Protein AF-A0A7C6B851-F1 (afdb_monomer_lite)

Structure (mmCIF, N/CA/C/O backbone):
data_AF-A0A7C6B851-F1
#
_entry.id   AF-A0A7C6B851-F1
#
loop_
_atom_site.group_PDB
_atom_site.id
_atom_site.type_symbol
_atom_site.label_atom_id
_atom_site.label_alt_id
_atom_site.label_comp_id
_atom_site.label_asym_id
_atom_site.label_entity_id
_atom_site.label_seq_id
_atom_site.pdbx_PDB_ins_code
_atom_site.Cartn_x
_atom_site.Cartn_y
_atom_site.Cartn_z
_atom_site.occupancy
_atom_site.B_iso_or_equiv
_atom_site.auth_seq_id
_atom_site.auth_comp_id
_atom_site.auth_asym_id
_atom_site.auth_atom_id
_atom_site.pdbx_PDB_model_num
ATOM 1 N N . MET A 1 1 ? 3.883 16.264 15.294 1.00 47.75 1 MET A N 1
ATOM 2 C CA . MET A 1 1 ? 2.635 15.495 15.147 1.00 47.75 1 MET A CA 1
ATOM 3 C C . MET A 1 1 ? 2.405 14.858 16.490 1.00 47.75 1 MET A C 1
ATOM 5 O O . MET A 1 1 ? 3.154 13.953 16.851 1.00 47.75 1 MET A O 1
ATOM 9 N N . ASP A 1 2 ? 1.510 15.450 17.272 1.00 45.09 2 ASP A N 1
ATOM 10 C CA . ASP A 1 2 ? 1.132 14.907 18.567 1.00 45.09 2 ASP A CA 1
ATOM 11 C C . ASP A 1 2 ? 0.709 13.460 18.346 1.00 45.09 2 ASP A C 1
ATOM 13 O O . ASP A 1 2 ? -0.187 13.174 17.552 1.00 45.09 2 ASP A O 1
ATOM 17 N N . LYS A 1 3 ? 1.445 12.534 18.963 1.00 50.72 3 LYS A N 1
ATOM 18 C CA . LYS A 1 3 ? 1.095 11.116 18.986 1.00 50.72 3 LYS A C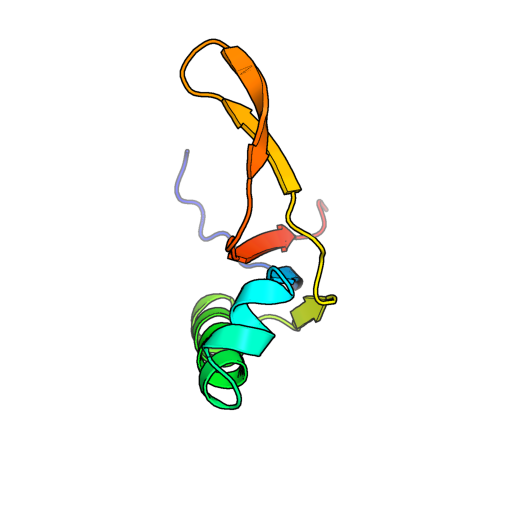A 1
ATOM 19 C C . LYS A 1 3 ? -0.084 10.945 19.941 1.00 50.72 3 LYS A C 1
ATOM 21 O O . LYS A 1 3 ? 0.035 10.283 20.965 1.00 50.72 3 LYS A O 1
ATOM 26 N N . GLU A 1 4 ? -1.219 11.561 19.624 1.00 58.44 4 GLU A N 1
ATOM 27 C CA . GLU A 1 4 ? -2.472 10.922 19.989 1.00 58.44 4 GLU A CA 1
ATOM 28 C C . GLU A 1 4 ? -2.453 9.533 19.344 1.00 58.44 4 GLU A C 1
ATOM 30 O O . GLU A 1 4 ? -1.958 9.371 18.223 1.00 58.44 4 GLU A O 1
ATOM 35 N N . ASN A 1 5 ? -2.922 8.518 20.069 1.00 77.62 5 ASN A N 1
ATOM 36 C CA . ASN A 1 5 ? -3.108 7.182 19.517 1.00 77.62 5 ASN A CA 1
ATOM 37 C C . ASN A 1 5 ? -4.100 7.282 18.350 1.00 77.62 5 ASN A C 1
ATOM 39 O O . ASN A 1 5 ? -5.315 7.236 18.533 1.00 77.62 5 ASN A O 1
ATOM 43 N N . PHE A 1 6 ? -3.574 7.482 17.143 1.00 87.81 6 PHE A N 1
ATOM 44 C CA . PHE A 1 6 ? -4.357 7.457 15.927 1.00 87.81 6 PHE A CA 1
ATOM 45 C C . PHE A 1 6 ? -4.802 6.013 15.693 1.00 87.81 6 PHE A C 1
ATOM 47 O O . PHE A 1 6 ? -4.010 5.154 15.310 1.00 87.81 6 PHE A O 1
ATOM 54 N N . GLU A 1 7 ? -6.072 5.756 15.980 1.00 93.50 7 GLU A N 1
ATOM 55 C CA . GLU A 1 7 ? -6.745 4.484 15.735 1.00 93.50 7 GLU A CA 1
ATOM 56 C C . GLU A 1 7 ? -7.542 4.602 14.431 1.00 93.50 7 GLU A C 1
ATOM 58 O O . GLU A 1 7 ? -8.567 5.291 14.422 1.00 93.50 7 GLU A O 1
ATOM 63 N N . PRO A 1 8 ? -7.066 4.015 13.318 1.00 95.75 8 PRO A N 1
ATOM 64 C CA . PRO A 1 8 ? -7.788 4.069 12.056 1.00 95.75 8 PRO A CA 1
ATOM 65 C C . PRO A 1 8 ? -9.032 3.181 12.091 1.00 95.75 8 PRO A C 1
ATOM 67 O O . PRO A 1 8 ? -9.037 2.114 12.698 1.00 95.75 8 PRO A O 1
ATOM 70 N N . GLU A 1 9 ? -10.068 3.601 11.377 1.00 97.31 9 GLU A N 1
ATOM 71 C CA . GLU A 1 9 ? -11.304 2.832 11.184 1.00 97.31 9 GLU A CA 1
ATOM 72 C C . GLU A 1 9 ? -11.323 2.131 9.821 1.00 97.31 9 GLU A C 1
ATOM 74 O O . GLU A 1 9 ? -12.021 1.135 9.643 1.00 97.31 9 GLU A O 1
ATOM 79 N N . ILE A 1 10 ? -10.520 2.612 8.864 1.00 97.62 10 ILE A N 1
ATOM 80 C CA . ILE A 1 10 ? -10.322 1.983 7.556 1.00 97.62 10 ILE A CA 1
ATOM 81 C C . ILE A 1 10 ? -8.931 2.301 6.993 1.00 97.62 10 ILE A C 1
ATOM 83 O O . ILE A 1 10 ? -8.385 3.386 7.208 1.00 97.62 10 ILE A O 1
ATOM 87 N N . GLY A 1 11 ? -8.361 1.357 6.244 1.00 97.69 11 GLY A N 1
ATOM 88 C CA . GLY A 1 11 ? -7.177 1.575 5.416 1.00 97.69 11 GLY A CA 1
ATOM 89 C C . GLY A 1 11 ? -7.494 1.437 3.928 1.00 97.69 11 GLY A C 1
ATOM 90 O O . GLY A 1 11 ? -8.080 0.439 3.509 1.00 97.69 11 GLY A O 1
ATOM 91 N N . LEU A 1 12 ? -7.075 2.419 3.130 1.00 97.81 12 LEU A N 1
ATOM 92 C CA . LEU A 1 12 ? -7.099 2.365 1.668 1.00 97.81 12 LEU A CA 1
ATOM 93 C C . LEU A 1 12 ? -5.725 1.955 1.139 1.00 97.81 12 LEU A C 1
ATOM 95 O O . LEU A 1 12 ? -4.727 2.574 1.507 1.00 97.81 12 LEU A O 1
ATOM 99 N N . LEU A 1 13 ? -5.671 0.933 0.286 1.00 97.56 13 LEU A N 1
ATOM 100 C CA . LEU A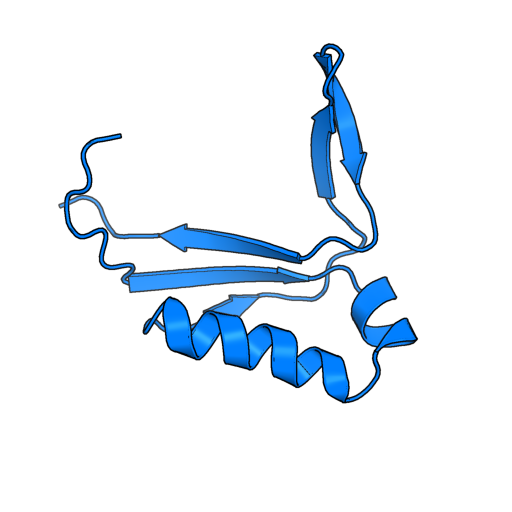 1 13 ? -4.428 0.372 -0.242 1.00 97.56 13 LEU A CA 1
ATOM 101 C C . LEU A 1 13 ? -4.291 0.608 -1.742 1.00 97.56 13 LEU A C 1
ATOM 103 O O . LEU A 1 13 ? -5.188 0.279 -2.520 1.00 97.56 13 LEU A O 1
ATOM 107 N N . PHE A 1 14 ? -3.109 1.077 -2.132 1.00 96.81 14 PHE A N 1
ATOM 108 C CA . PHE A 1 14 ? -2.710 1.290 -3.519 1.00 96.81 14 PHE A CA 1
ATOM 109 C C . PHE A 1 14 ? -1.308 0.695 -3.748 1.00 96.81 14 PHE A C 1
ATOM 111 O O . PHE A 1 14 ? -0.317 1.419 -3.808 1.00 96.81 14 PHE A O 1
ATOM 118 N N . PRO A 1 15 ? -1.165 -0.641 -3.774 1.00 96.62 15 PRO A N 1
ATOM 119 C CA . PRO A 1 15 ? 0.071 -1.277 -4.212 1.00 96.62 15 PRO A CA 1
ATOM 120 C C . PRO A 1 15 ? 0.236 -1.159 -5.731 1.00 96.62 15 PRO A C 1
ATOM 122 O O . PRO A 1 15 ? -0.709 -1.382 -6.488 1.00 96.62 15 PRO A O 1
ATOM 125 N N . CYS A 1 16 ? 1.452 -0.898 -6.201 1.00 96.62 16 CYS A N 1
ATOM 126 C CA . CYS A 1 16 ? 1.752 -0.904 -7.628 1.00 96.62 16 CYS A CA 1
ATOM 127 C C . CYS A 1 16 ? 1.621 -2.326 -8.219 1.00 96.62 16 CYS A C 1
ATOM 129 O O . CYS A 1 16 ? 2.133 -3.302 -7.662 1.00 96.62 16 CYS A O 1
ATOM 131 N N . CYS A 1 17 ? 0.971 -2.472 -9.377 1.00 96.06 17 CYS A N 1
ATOM 132 C CA . CYS A 1 17 ? 0.760 -3.760 -10.039 1.00 96.06 17 CYS A CA 1
ATOM 133 C C . CYS A 1 17 ? 2.076 -4.448 -10.432 1.00 96.06 17 CYS A C 1
ATOM 135 O O . CYS A 1 17 ? 2.152 -5.676 -10.369 1.00 96.06 17 CYS A O 1
ATOM 137 N N . SER A 1 18 ? 3.128 -3.678 -10.737 1.00 95.25 18 SER A N 1
ATOM 138 C CA . SER A 1 18 ? 4.472 -4.205 -10.993 1.00 95.25 18 SER A CA 1
ATOM 139 C C . SER A 1 18 ? 5.020 -4.975 -9.790 1.00 95.25 18 SER A C 1
ATOM 141 O O . SER A 1 18 ? 5.657 -6.010 -9.971 1.00 95.25 18 SER A O 1
ATOM 143 N N . ARG A 1 19 ? 4.705 -4.554 -8.551 1.00 94.56 19 ARG A N 1
ATOM 144 C CA . ARG A 1 19 ? 5.099 -5.302 -7.342 1.00 94.56 19 ARG A CA 1
ATOM 145 C C . ARG A 1 19 ? 4.464 -6.681 -7.324 1.00 94.56 19 ARG A C 1
ATOM 147 O O . ARG A 1 19 ? 5.161 -7.655 -7.086 1.00 94.56 19 ARG A O 1
ATOM 154 N N . LYS A 1 20 ? 3.174 -6.790 -7.657 1.00 94.06 20 LYS A N 1
ATOM 155 C CA . LYS A 1 20 ? 2.493 -8.089 -7.772 1.00 94.06 20 LYS A CA 1
ATOM 156 C C . LYS A 1 20 ? 3.133 -8.973 -8.842 1.00 94.06 20 LYS A C 1
ATOM 158 O O . LYS A 1 20 ? 3.273 -10.171 -8.631 1.00 94.06 20 LYS A O 1
ATOM 163 N N . GLN A 1 21 ? 3.515 -8.395 -9.981 1.00 94.38 21 GLN A N 1
ATOM 164 C CA . GLN A 1 21 ? 4.157 -9.139 -11.069 1.00 94.38 21 GLN A CA 1
ATOM 165 C C . GLN A 1 21 ? 5.539 -9.671 -10.665 1.00 94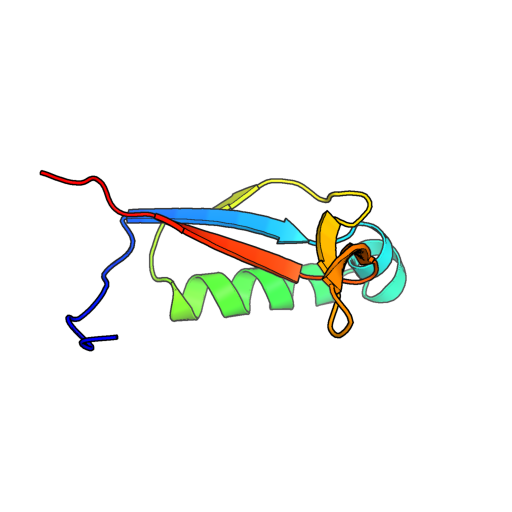.38 21 GLN A C 1
ATOM 167 O O . GLN A 1 21 ? 5.871 -10.798 -11.015 1.00 94.38 21 GLN A O 1
ATOM 172 N N . VAL A 1 22 ? 6.318 -8.883 -9.919 1.00 95.38 22 VAL A N 1
ATOM 173 C CA . VAL A 1 22 ? 7.668 -9.258 -9.465 1.00 95.38 22 VAL A CA 1
ATOM 174 C C . VAL A 1 22 ? 7.630 -10.202 -8.261 1.00 95.38 22 VAL A C 1
ATOM 176 O O . VAL A 1 22 ? 8.383 -11.169 -8.217 1.00 95.38 22 VAL A O 1
ATOM 179 N N . LEU A 1 23 ? 6.764 -9.931 -7.283 1.00 94.94 23 LEU A N 1
ATOM 180 C CA . LEU A 1 23 ? 6.702 -10.655 -6.011 1.00 94.94 23 LEU A CA 1
ATOM 181 C C . LEU A 1 23 ? 5.809 -11.901 -6.063 1.00 94.94 23 LEU A C 1
ATOM 183 O O . LEU A 1 23 ? 5.942 -12.778 -5.214 1.00 94.94 23 LEU A O 1
ATOM 187 N N . GLY A 1 24 ? 4.891 -12.000 -7.028 1.00 94.56 24 GLY A N 1
ATOM 188 C CA . GLY A 1 24 ? 3.968 -13.127 -7.130 1.00 94.56 24 GLY A CA 1
ATOM 189 C C . GLY A 1 24 ? 3.130 -13.293 -5.860 1.00 94.56 24 GLY A C 1
ATOM 190 O O . GLY A 1 24 ? 2.441 -12.365 -5.431 1.00 94.56 24 GLY A O 1
ATOM 191 N N . GLU A 1 25 ? 3.194 -14.477 -5.251 1.00 92.25 25 GLU A N 1
ATOM 192 C CA . GLU A 1 25 ? 2.448 -14.800 -4.029 1.00 92.25 25 GLU A CA 1
ATOM 193 C C . GLU A 1 25 ? 2.876 -13.942 -2.832 1.00 92.25 25 GLU A C 1
ATOM 195 O O . GLU A 1 25 ? 2.028 -13.587 -2.017 1.00 92.25 25 GLU A O 1
ATOM 200 N N . TYR A 1 26 ? 4.137 -13.496 -2.770 1.00 94.38 26 TYR A N 1
ATOM 201 C CA . TYR A 1 26 ? 4.641 -12.651 -1.680 1.00 94.38 26 TYR A CA 1
ATOM 202 C C . TYR A 1 26 ? 3.963 -11.275 -1.608 1.00 94.38 26 TYR A C 1
ATOM 204 O O . TYR A 1 26 ? 3.996 -10.628 -0.563 1.00 94.38 26 TYR A O 1
ATOM 212 N N . ALA A 1 27 ? 3.274 -10.837 -2.667 1.00 94.06 27 ALA A N 1
ATOM 213 C CA . ALA A 1 27 ? 2.476 -9.612 -2.629 1.00 94.06 27 ALA A CA 1
ATOM 214 C C . ALA A 1 27 ? 1.365 -9.663 -1.557 1.00 94.06 27 ALA A C 1
ATOM 216 O O . ALA A 1 27 ? 0.959 -8.622 -1.036 1.00 94.06 27 ALA A O 1
ATOM 217 N N . ILE A 1 28 ? 0.878 -10.859 -1.187 1.00 94.44 28 ILE A N 1
ATOM 218 C CA . ILE A 1 28 ? -0.099 -10.992 -0.097 1.00 94.44 28 ILE A CA 1
ATOM 219 C C . ILE A 1 28 ? 0.523 -10.670 1.263 1.00 94.44 28 ILE A C 1
ATOM 221 O O . ILE A 1 28 ? -0.156 -10.121 2.129 1.00 94.44 28 ILE A O 1
ATOM 225 N N . GLU A 1 29 ? 1.808 -10.972 1.456 1.00 95.88 29 GLU A N 1
ATOM 226 C CA . GLU A 1 29 ? 2.498 -10.734 2.722 1.00 95.88 29 GLU A CA 1
ATOM 227 C C . GLU A 1 29 ? 2.615 -9.240 3.016 1.00 95.88 29 GLU A C 1
ATOM 229 O O . GLU A 1 29 ? 2.463 -8.832 4.167 1.00 95.88 29 GLU A O 1
ATOM 234 N N . GLU A 1 30 ? 2.778 -8.418 1.976 1.00 94.56 30 GLU A N 1
ATOM 235 C CA . GLU A 1 30 ? 2.771 -6.960 2.103 1.00 94.56 30 GLU A CA 1
ATOM 236 C C . GLU A 1 30 ? 1.428 -6.457 2.656 1.00 94.56 30 GLU A C 1
ATOM 238 O O . GLU A 1 30 ? 1.385 -5.687 3.615 1.00 94.56 30 GLU A O 1
ATOM 243 N N . ILE A 1 31 ? 0.312 -6.958 2.114 1.00 95.50 31 ILE A N 1
ATOM 244 C CA . ILE A 1 31 ? -1.039 -6.603 2.573 1.00 95.50 31 ILE A CA 1
ATOM 245 C C . ILE A 1 31 ? -1.266 -7.088 4.014 1.00 95.50 31 ILE A C 1
ATOM 247 O O . ILE A 1 31 ? -1.801 -6.352 4.847 1.00 95.50 31 ILE A O 1
ATOM 251 N N . GLN A 1 32 ? -0.822 -8.305 4.340 1.00 96.44 32 GLN A N 1
ATOM 252 C CA . GLN A 1 32 ? -0.921 -8.863 5.692 1.00 96.44 32 GLN A CA 1
ATOM 253 C C . GLN A 1 32 ? -0.087 -8.078 6.711 1.00 96.44 32 GLN A C 1
ATOM 255 O O . GLN A 1 32 ? -0.509 -7.918 7.859 1.00 96.44 32 GLN A O 1
ATOM 260 N N . ALA A 1 33 ? 1.083 -7.570 6.316 1.00 95.38 33 ALA A N 1
ATOM 261 C CA . ALA A 1 33 ? 1.912 -6.726 7.167 1.00 95.38 33 ALA A CA 1
ATOM 262 C C . ALA A 1 33 ? 1.181 -5.427 7.536 1.00 95.38 33 ALA A C 1
ATOM 264 O O . ALA A 1 33 ? 1.137 -5.068 8.714 1.00 95.38 33 ALA A O 1
ATOM 265 N N . ILE A 1 34 ? 0.529 -4.778 6.565 1.00 95.56 34 ILE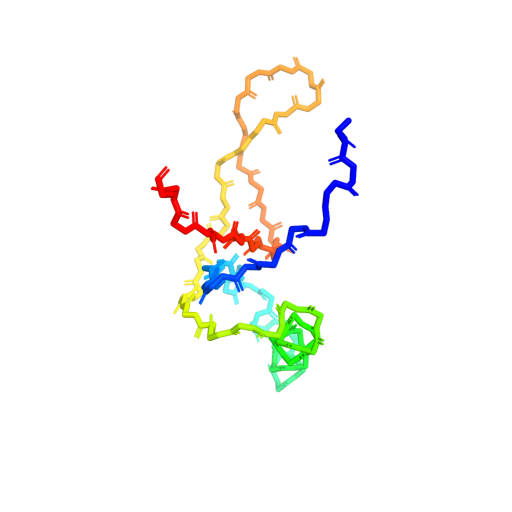 A N 1
ATOM 266 C CA . ILE A 1 34 ? -0.285 -3.584 6.828 1.00 95.56 34 ILE A CA 1
ATOM 267 C C . ILE A 1 34 ? -1.482 -3.917 7.717 1.00 95.56 34 ILE A C 1
ATOM 269 O O . ILE A 1 34 ? -1.727 -3.195 8.680 1.00 95.56 34 ILE A O 1
ATOM 273 N N . TYR A 1 35 ? -2.184 -5.027 7.475 1.00 96.31 35 TYR A N 1
ATOM 274 C CA . TYR A 1 35 ? -3.336 -5.432 8.292 1.00 96.31 35 TYR A CA 1
ATOM 275 C C . TYR A 1 35 ? -2.973 -5.601 9.774 1.00 96.31 35 TYR A C 1
ATOM 277 O O . TYR A 1 35 ? -3.675 -5.099 10.654 1.00 96.31 35 TYR A O 1
ATOM 285 N N . LYS A 1 36 ? -1.831 -6.242 10.054 1.00 96.00 36 LYS A N 1
ATOM 286 C CA . LYS A 1 36 ? -1.323 -6.456 11.420 1.00 96.00 36 LYS A CA 1
ATOM 287 C C . LYS A 1 36 ? -1.029 -5.150 12.163 1.00 96.00 36 LYS A C 1
ATOM 289 O O . LYS A 1 36 ? -1.189 -5.103 13.384 1.00 96.00 36 LYS A O 1
ATOM 294 N N . VAL A 1 37 ? -0.590 -4.115 11.446 1.00 93.75 37 VAL A N 1
ATOM 295 C CA . VAL A 1 37 ? -0.247 -2.810 12.027 1.00 93.75 37 VAL A CA 1
ATOM 296 C C . VAL A 1 37 ? -1.471 -1.902 12.122 1.00 93.75 37 VAL A C 1
ATOM 298 O O . VAL A 1 37 ? -1.708 -1.323 13.178 1.00 93.75 37 VAL A O 1
ATOM 301 N N . ALA A 1 38 ? -2.260 -1.801 11.050 1.00 94.62 38 ALA A N 1
ATOM 302 C CA . ALA A 1 38 ? -3.421 -0.920 10.971 1.00 94.62 38 ALA A CA 1
ATOM 303 C C . ALA A 1 38 ? -4.554 -1.359 11.905 1.00 94.62 38 ALA A C 1
ATOM 305 O O . ALA A 1 38 ? -5.233 -0.504 12.462 1.00 94.62 38 ALA A O 1
ATOM 306 N N . LYS A 1 39 ? -4.756 -2.677 12.086 1.00 95.44 39 LYS A N 1
ATOM 307 C CA . LYS A 1 39 ? -5.842 -3.253 12.905 1.00 95.44 39 LYS A CA 1
ATOM 308 C C . LYS A 1 39 ? -7.238 -2.723 12.535 1.00 95.44 39 LYS A C 1
ATOM 310 O O . LYS A 1 39 ? -8.126 -2.662 13.378 1.00 95.44 39 LYS A O 1
ATOM 315 N N . ALA A 1 40 ? -7.422 -2.385 11.262 1.00 96.44 40 ALA A N 1
ATOM 316 C CA . ALA A 1 40 ? -8.658 -1.883 10.683 1.00 96.44 40 ALA A CA 1
ATOM 317 C C . ALA A 1 40 ? -8.963 -2.637 9.378 1.00 96.44 40 ALA A C 1
ATOM 319 O O . ALA A 1 40 ? -8.034 -3.163 8.751 1.00 96.44 40 ALA A O 1
ATOM 320 N N . PRO A 1 41 ? -10.234 -2.692 8.941 1.00 97.81 41 PRO A N 1
ATOM 321 C CA . PRO A 1 41 ? -10.586 -3.172 7.614 1.00 97.81 41 PRO A CA 1
ATOM 322 C C . PRO A 1 41 ? -9.763 -2.478 6.527 1.00 97.81 41 PRO A C 1
ATOM 324 O O . PRO A 1 41 ? -9.571 -1.261 6.541 1.00 97.81 41 PRO A O 1
ATOM 327 N N . LEU A 1 42 ? -9.285 -3.276 5.580 1.00 98.00 42 LEU A N 1
ATOM 328 C CA . LEU A 1 42 ? -8.458 -2.835 4.469 1.00 98.00 42 LEU A CA 1
ATOM 329 C C . LEU A 1 42 ? -9.221 -3.024 3.161 1.00 98.00 42 LEU A C 1
ATOM 331 O O . LEU A 1 42 ? -9.765 -4.100 2.912 1.00 98.00 42 LEU A O 1
ATOM 335 N N . ILE A 1 43 ? -9.234 -2.000 2.315 1.00 97.94 43 ILE A N 1
ATOM 336 C CA . ILE A 1 43 ? -9.817 -2.049 0.972 1.00 97.94 43 ILE A CA 1
ATOM 337 C C . ILE A 1 43 ? -8.893 -1.343 -0.015 1.00 97.94 43 ILE A C 1
ATOM 339 O O . ILE A 1 43 ? -8.190 -0.403 0.340 1.00 97.94 43 ILE A O 1
ATOM 343 N N . GLY A 1 44 ? -8.867 -1.788 -1.265 1.00 96.00 44 GLY A N 1
ATOM 344 C CA . GLY A 1 44 ? -8.002 -1.179 -2.263 1.00 96.00 44 GLY A CA 1
ATOM 345 C C . GLY A 1 44 ? -7.949 -1.956 -3.564 1.00 96.00 44 GLY A C 1
ATOM 346 O O . GLY A 1 44 ? -8.729 -2.884 -3.786 1.00 96.00 44 GLY A O 1
ATOM 347 N N . PHE A 1 45 ? -7.009 -1.573 -4.419 1.00 96.62 45 PHE A N 1
ATOM 348 C CA . PHE A 1 45 ? -6.748 -2.215 -5.704 1.00 96.62 45 PHE A CA 1
ATOM 349 C C . PHE A 1 45 ? -5.291 -1.995 -6.116 1.00 96.62 45 PHE A C 1
ATOM 351 O O . PHE A 1 45 ? -4.632 -1.074 -5.639 1.00 96.62 45 PHE A O 1
ATOM 358 N N . PHE A 1 46 ? -4.787 -2.833 -7.023 1.00 95.94 46 PHE A N 1
ATOM 359 C CA . PHE A 1 46 ? -3.457 -2.626 -7.590 1.00 95.94 46 PHE A CA 1
ATOM 360 C C . PHE A 1 46 ? -3.484 -1.473 -8.600 1.00 95.94 46 PHE A C 1
ATOM 362 O O . PHE A 1 46 ? -4.229 -1.534 -9.578 1.00 95.94 46 PHE A O 1
ATOM 369 N N . ALA A 1 47 ? -2.671 -0.445 -8.369 1.00 95.62 47 ALA A N 1
ATOM 370 C CA . ALA A 1 47 ? -2.547 0.737 -9.221 1.00 95.62 47 ALA A CA 1
ATOM 371 C C . ALA A 1 47 ? -1.333 0.634 -10.159 1.00 95.62 47 ALA A C 1
ATOM 373 O O . ALA A 1 47 ? -0.426 -0.162 -9.932 1.00 95.62 47 ALA A O 1
ATOM 374 N N . TYR A 1 48 ? -1.270 1.459 -11.203 1.00 95.06 48 TYR A N 1
ATOM 375 C CA . TYR A 1 48 ? -0.072 1.589 -12.041 1.00 95.06 48 TYR A CA 1
ATOM 376 C C . TYR A 1 48 ? 0.824 2.714 -11.503 1.00 95.06 48 TYR A C 1
ATOM 378 O O . TYR A 1 48 ? 1.039 3.697 -12.195 1.00 95.06 48 TYR A O 1
ATOM 386 N N . GLY A 1 49 ? 1.282 2.598 -10.251 1.00 93.25 49 GLY A N 1
ATOM 387 C CA . GLY A 1 49 ? 2.039 3.646 -9.548 1.00 93.25 49 GLY A CA 1
ATOM 388 C C . GLY A 1 49 ? 1.192 4.858 -9.140 1.00 93.25 49 GLY A C 1
ATOM 389 O O . GLY A 1 49 ? -0.018 4.899 -9.377 1.00 93.25 49 GLY A O 1
ATOM 390 N N . GLU A 1 50 ? 1.831 5.863 -8.536 1.00 94.81 50 GLU A N 1
ATOM 391 C CA . GLU A 1 50 ? 1.167 7.088 -8.074 1.00 94.81 50 GLU A CA 1
ATOM 392 C C . GLU A 1 50 ? 1.884 8.364 -8.528 1.00 94.81 50 GLU A C 1
ATOM 394 O O . GLU A 1 50 ? 3.093 8.397 -8.759 1.00 94.81 50 GLU A O 1
ATOM 399 N N . ILE A 1 51 ? 1.120 9.454 -8.623 1.00 94.81 51 ILE A N 1
ATOM 400 C CA . ILE A 1 51 ? 1.656 10.805 -8.798 1.00 94.81 51 ILE A CA 1
ATOM 401 C C . ILE A 1 51 ? 1.807 11.440 -7.416 1.00 94.81 51 ILE A C 1
ATOM 403 O O . ILE A 1 51 ? 0.824 11.584 -6.690 1.00 94.81 51 ILE A O 1
ATOM 407 N N . GLY A 1 52 ? 3.024 11.841 -7.059 1.00 92.19 52 GLY A N 1
ATOM 408 C CA . GLY A 1 52 ? 3.329 12.387 -5.737 1.00 92.19 52 GLY A CA 1
ATOM 409 C C . GLY A 1 52 ? 4.484 13.379 -5.749 1.00 92.19 52 GLY A C 1
ATOM 410 O O . GLY A 1 52 ? 5.177 13.535 -6.757 1.00 92.19 52 GLY A O 1
ATOM 411 N N . ALA A 1 53 ? 4.693 14.050 -4.616 1.00 92.81 53 ALA A N 1
ATOM 412 C CA . ALA A 1 53 ? 5.729 15.069 -4.466 1.00 92.81 53 ALA A CA 1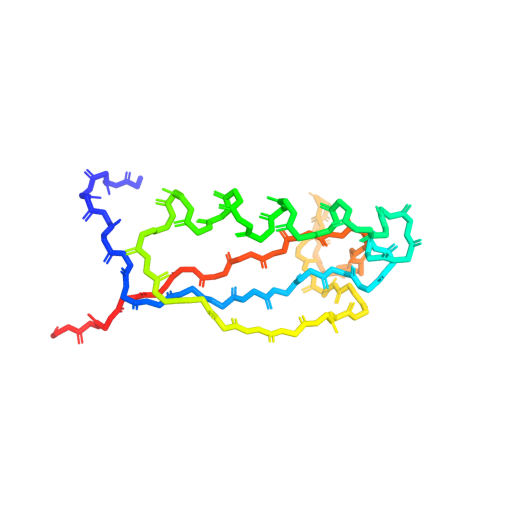
ATOM 413 C C . ALA A 1 53 ? 7.130 14.519 -4.792 1.00 92.81 53 ALA A C 1
ATOM 415 O O . ALA A 1 53 ? 7.465 13.389 -4.432 1.00 92.81 53 ALA A O 1
ATOM 416 N N . TYR A 1 54 ? 7.954 15.328 -5.460 1.00 91.94 54 TYR A N 1
ATOM 417 C CA . TYR A 1 54 ? 9.343 14.994 -5.779 1.00 91.94 54 TYR A CA 1
ATOM 418 C C . TYR A 1 54 ? 10.312 15.805 -4.899 1.00 91.94 54 TYR A C 1
ATOM 420 O O . TYR A 1 54 ? 10.013 16.967 -4.609 1.00 91.94 54 TYR A O 1
ATOM 428 N N . PRO A 1 55 ? 11.477 15.259 -4.486 1.00 87.00 55 PRO A N 1
ATOM 429 C CA . PRO A 1 55 ? 12.392 15.939 -3.559 1.00 87.00 55 PRO A CA 1
ATOM 430 C C . PRO A 1 55 ? 12.807 17.360 -3.971 1.00 87.00 55 PRO A C 1
ATOM 432 O O . PRO A 1 55 ? 13.066 18.195 -3.112 1.00 87.00 55 PRO A O 1
ATOM 435 N N . ASN A 1 56 ? 12.818 17.653 -5.274 1.00 89.69 56 ASN A N 1
ATOM 436 C CA . ASN A 1 56 ? 13.211 18.954 -5.823 1.00 89.69 56 ASN A CA 1
ATOM 437 C C . ASN A 1 56 ? 12.015 19.858 -6.185 1.00 89.69 56 ASN A C 1
ATOM 439 O O . ASN A 1 56 ? 12.178 20.832 -6.918 1.00 89.69 56 ASN A O 1
ATOM 443 N N . GLY A 1 57 ? 10.818 19.541 -5.686 1.00 90.62 57 GLY A N 1
ATOM 444 C CA . GLY A 1 57 ? 9.576 20.247 -5.992 1.00 90.62 57 GLY A CA 1
ATOM 445 C C . GLY A 1 57 ? 8.814 19.662 -7.184 1.00 90.62 57 GLY A C 1
ATOM 446 O O . GLY A 1 57 ? 9.339 18.886 -7.981 1.00 90.62 57 GLY A O 1
ATOM 447 N N . GLY A 1 58 ? 7.539 20.044 -7.284 1.00 94.31 58 GLY A N 1
ATOM 448 C CA . GLY A 1 58 ? 6.608 19.496 -8.269 1.00 94.31 58 GLY A CA 1
ATOM 449 C C . GLY A 1 58 ? 6.130 18.080 -7.935 1.00 94.31 58 GLY A C 1
ATOM 450 O O . GLY A 1 58 ? 6.424 17.531 -6.870 1.00 94.31 58 GLY A O 1
ATOM 451 N N . ASN A 1 59 ? 5.373 17.506 -8.869 1.00 94.88 59 ASN A N 1
ATOM 452 C CA . ASN A 1 59 ? 4.869 16.140 -8.787 1.00 94.88 59 ASN A CA 1
ATOM 453 C C . ASN A 1 59 ? 5.540 15.281 -9.858 1.00 94.88 59 ASN A C 1
ATOM 455 O O . ASN A 1 59 ? 5.706 15.724 -10.995 1.00 94.88 59 ASN A O 1
ATOM 459 N N . ALA A 1 60 ? 5.887 14.052 -9.499 1.00 94.88 60 ALA A N 1
ATOM 460 C CA . ALA A 1 60 ? 6.452 13.058 -10.398 1.00 94.88 60 ALA A CA 1
ATOM 461 C C . ALA A 1 60 ? 5.678 11.742 -10.292 1.00 94.88 60 ALA A C 1
ATOM 463 O O . ALA A 1 60 ? 4.901 11.536 -9.358 1.00 94.88 60 ALA A O 1
ATOM 464 N N . PHE A 1 61 ? 5.900 10.871 -11.269 1.00 94.75 61 PHE A N 1
ATOM 465 C CA . PHE A 1 61 ? 5.416 9.501 -11.248 1.00 94.75 61 PHE A CA 1
ATOM 466 C C . PHE A 1 61 ? 6.351 8.618 -10.422 1.00 94.75 61 PHE A C 1
ATOM 468 O O . PHE A 1 61 ? 7.560 8.628 -10.650 1.00 94.75 61 PHE A O 1
ATOM 475 N N . HIS A 1 62 ? 5.780 7.858 -9.490 1.00 93.38 62 HIS A N 1
ATOM 476 C CA . HIS A 1 62 ? 6.485 6.918 -8.624 1.00 93.38 62 HIS A CA 1
ATOM 477 C C . HIS A 1 62 ? 5.936 5.514 -8.872 1.00 93.38 62 HIS A C 1
ATOM 479 O O . HIS A 1 62 ? 4.736 5.269 -8.737 1.00 93.38 62 HIS A O 1
ATOM 485 N N . ASN A 1 63 ? 6.818 4.601 -9.266 1.00 93.00 63 ASN A N 1
ATOM 486 C CA . ASN A 1 63 ? 6.517 3.204 -9.552 1.00 93.00 63 ASN A CA 1
ATOM 487 C C . ASN A 1 63 ? 7.064 2.267 -8.466 1.00 93.00 63 ASN A C 1
ATOM 489 O O . ASN A 1 63 ? 7.765 2.684 -7.547 1.00 93.00 63 ASN A O 1
ATOM 493 N N . GLU A 1 64 ? 6.664 0.994 -8.548 1.00 93.88 64 GLU A N 1
ATOM 494 C CA . GLU A 1 64 ? 6.973 -0.056 -7.565 1.00 93.88 64 GLU A CA 1
ATOM 495 C C . GLU A 1 64 ? 6.714 0.356 -6.103 1.00 93.88 64 GLU A C 1
ATOM 497 O O . GLU A 1 64 ? 7.337 -0.147 -5.169 1.00 93.88 64 GLU A O 1
ATOM 502 N N . THR A 1 65 ? 5.745 1.233 -5.890 1.00 94.19 65 THR A N 1
ATOM 503 C CA . THR A 1 65 ? 5.317 1.773 -4.601 1.00 94.19 65 THR A CA 1
ATOM 504 C C . THR A 1 65 ? 4.268 0.897 -3.919 1.00 94.19 65 THR A C 1
ATOM 506 O O . THR A 1 65 ? 3.577 0.086 -4.545 1.00 94.19 65 THR A O 1
ATOM 509 N N . PHE A 1 66 ? 4.141 1.068 -2.604 1.00 95.69 66 PHE A N 1
ATOM 510 C CA . PHE A 1 66 ? 3.024 0.556 -1.817 1.00 95.69 66 PHE A CA 1
ATOM 511 C C . PHE A 1 66 ? 2.518 1.690 -0.934 1.00 95.69 66 PHE A C 1
ATOM 513 O O . PHE A 1 66 ? 3.135 2.016 0.082 1.00 95.69 66 PHE A O 1
ATOM 520 N N . VAL A 1 67 ? 1.396 2.299 -1.315 1.00 95.69 67 VAL A N 1
ATOM 521 C CA . VAL A 1 67 ? 0.817 3.419 -0.567 1.00 95.69 67 VAL A CA 1
ATOM 522 C C . VAL A 1 67 ? -0.387 2.944 0.236 1.00 95.69 67 VAL A C 1
ATOM 524 O O . VAL A 1 67 ? -1.248 2.225 -0.266 1.00 95.69 67 VAL A O 1
ATOM 527 N N . THR A 1 68 ? -0.448 3.351 1.506 1.00 96.38 68 THR A N 1
ATOM 528 C CA . THR A 1 68 ? -1.612 3.137 2.374 1.00 96.38 68 THR A CA 1
ATOM 529 C C . THR A 1 68 ? -2.082 4.468 2.940 1.00 96.38 68 THR A C 1
ATOM 531 O O . THR A 1 68 ? -1.287 5.197 3.532 1.00 96.38 68 THR A O 1
ATOM 534 N N . ALA A 1 69 ? -3.373 4.765 2.806 1.00 96.19 69 ALA A N 1
ATOM 535 C CA . ALA A 1 69 ? -4.015 5.876 3.498 1.00 96.19 69 ALA A CA 1
ATOM 536 C C . ALA A 1 69 ? -4.867 5.329 4.645 1.00 96.19 69 ALA A C 1
ATOM 538 O O . ALA A 1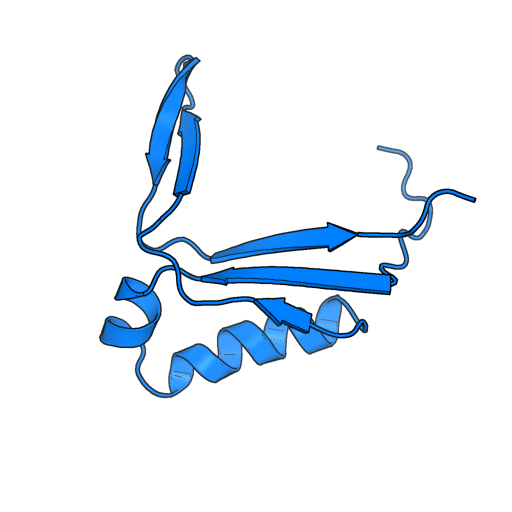 69 ? -5.837 4.609 4.419 1.00 96.19 69 ALA A O 1
ATOM 539 N N . LEU A 1 70 ? -4.492 5.658 5.879 1.00 96.62 70 LEU A N 1
ATOM 540 C CA . LEU A 1 70 ? -5.249 5.285 7.067 1.00 96.62 70 LEU A CA 1
ATOM 541 C C . LEU A 1 70 ? -6.203 6.421 7.430 1.00 96.62 70 LEU A C 1
ATOM 543 O O . LEU A 1 70 ? -5.775 7.568 7.555 1.00 96.62 70 LEU A O 1
ATOM 547 N N . LEU A 1 71 ? -7.486 6.105 7.587 1.00 96.25 71 LEU A N 1
ATOM 548 C CA . LEU A 1 71 ? -8.543 7.087 7.796 1.00 96.25 71 LEU A CA 1
ATOM 549 C C . LEU A 1 71 ? -9.316 6.788 9.081 1.00 96.25 71 LEU A C 1
ATOM 551 O O . LEU A 1 71 ? -9.484 5.635 9.479 1.00 96.25 71 LEU A O 1
ATOM 555 N N . LYS A 1 72 ? -9.803 7.859 9.701 1.00 96.00 72 LYS A N 1
ATOM 556 C CA . LYS A 1 72 ? -10.695 7.859 10.859 1.00 96.00 72 LYS A CA 1
ATOM 557 C C . LYS A 1 72 ? -11.744 8.941 10.628 1.00 96.00 72 LYS A C 1
ATOM 559 O O . LYS A 1 72 ? -11.389 10.031 10.169 1.00 96.00 72 LYS A O 1
ATOM 564 N N . GLU A 1 73 ? -13.006 8.658 10.917 1.00 95.00 73 GLU A N 1
ATOM 565 C CA . GLU A 1 73 ? -14.069 9.650 10.836 1.00 95.00 73 GLU A CA 1
ATOM 566 C C . GLU A 1 73 ? -13.831 10.757 11.872 1.00 95.00 73 GLU A C 1
ATOM 568 O O . GLU A 1 73 ? -13.539 10.513 13.049 1.00 95.00 73 GLU A O 1
ATOM 573 N N . ARG A 1 74 ? -13.942 12.011 11.428 1.00 89.81 74 ARG A N 1
ATOM 574 C CA . ARG A 1 74 ? -13.928 13.151 12.339 1.00 89.81 74 ARG A CA 1
ATOM 575 C C . ARG A 1 74 ? -15.330 13.307 12.918 1.00 89.81 74 ARG A C 1
ATOM 577 O O . ARG A 1 74 ? -16.249 13.645 12.179 1.00 89.81 74 ARG A O 1
ATOM 584 N N . LYS A 1 75 ? -15.457 13.064 14.221 1.00 78.19 75 LYS A N 1
ATOM 585 C CA . LYS A 1 75 ? -16.670 13.369 14.988 1.00 78.19 75 LYS A CA 1
ATOM 586 C C . LYS A 1 75 ? -16.888 14.873 15.123 1.00 78.19 75 LYS A C 1
ATOM 588 O O . LYS A 1 75 ? -15.875 15.613 15.172 1.00 78.19 75 LYS A O 1
#

Radius of gyration: 14.13 Å; chains: 1; bounding box: 30×35×32 Å

Secondary structure (DSSP, 8-state):
--------SEEEEEEBHHHHHHHGGGHHHHHHHHHHHH-S-EEE--BS-EEEE-TTSSEEEE-S-EEEEEE----

Foldseek 3Di:
DPPPPDQFQEKEKEAAVVLCVVCPPCVVVVVVVCCVVNVHYYDYDYDNFDWDADPVGDTDGDHRDIDMDGHDDDD

Sequence (75 aa):
MDKENFEPEIGLLFPCCSRKQVLGEYAIEEIQAIYKVAKAPLIGFFAYGEIGAYPNGGNAFHNETFVTALLKERK

pLDDT: mean 92.05, std 10.51, range [45.09, 98.0]